Protein AF-A0A7K2T6G2-F1 (afdb_monomer_lite)

pLDDT: mean 74.79, std 19.27, range [31.38, 95.94]

Radius of gyration: 34.4 Å; chains: 1; bounding box: 65×29×103 Å

Sequence (122 aa):
MARRRQPPRITVEGVEAVALTVAEYEQLLACRRQVGGQSARLRALGDRMRRTERLLEDLAELVDGPPDGRPAPPAPGAPPTGHGRTGRADEPPDTGEDPEGEAARLRRAISVLLRRHRVESG

Foldseek 3Di:
DDPPPDFDWDADPNRIDGDDDPVVVVVVVVVVVVVVVVVVVVVVVVVVVVLVVVLVVVLCCLVVPDQDPDPPDPPPDDDPDDDDDDDDDDDDPPPPPVVVVSVVVSVVSNVVSVVVSVVVVD

Secondary structure (DSSP, 8-state):
----PPPPEEEETTEEEE---HHHHHHHHHHHHHHHHHHHHHHHHHHHHHHHHHHHHHHHHHHHSPP--PPPPPPTT---------------------HHHHHHHHHHHHHHHHHHHHHTT-

Structure (mmCIF, N/CA/C/O backbone):
data_AF-A0A7K2T6G2-F1
#
_entry.id   AF-A0A7K2T6G2-F1
#
loop_
_atom_site.group_PDB
_atom_site.id
_atom_site.type_symbol
_atom_site.label_atom_id
_atom_site.label_alt_id
_atom_site.label_comp_id
_atom_site.label_asym_id
_atom_site.label_entity_id
_atom_site.label_seq_id
_atom_site.pdbx_PDB_ins_code
_atom_site.Cartn_x
_atom_site.Cartn_y
_atom_site.Cartn_z
_atom_site.occupancy
_atom_site.B_iso_or_equiv
_atom_site.auth_seq_id
_atom_site.auth_comp_id
_atom_site.auth_asym_id
_atom_site.auth_atom_id
_atom_site.pdbx_PDB_model_num
ATOM 1 N N . MET A 1 1 ? 7.011 -2.810 38.769 1.00 40.09 1 MET A N 1
ATOM 2 C CA . MET A 1 1 ? 6.481 -3.588 37.625 1.00 40.09 1 MET A CA 1
ATOM 3 C C . MET A 1 1 ? 4.960 -3.635 37.740 1.00 40.09 1 MET A C 1
ATOM 5 O O . MET A 1 1 ? 4.447 -4.404 38.543 1.00 40.09 1 MET A O 1
ATOM 9 N N . ALA A 1 2 ? 4.232 -2.754 37.048 1.00 49.06 2 ALA A N 1
ATOM 10 C CA . ALA A 1 2 ? 2.770 -2.728 37.126 1.00 49.06 2 ALA A CA 1
ATOM 11 C C . ALA A 1 2 ? 2.198 -3.999 36.475 1.00 49.06 2 ALA A C 1
ATOM 13 O O . ALA A 1 2 ? 2.404 -4.235 35.285 1.00 49.06 2 ALA A O 1
ATOM 14 N N . ARG A 1 3 ? 1.516 -4.846 37.259 1.00 56.31 3 ARG A N 1
ATOM 15 C CA . ARG A 1 3 ? 0.800 -6.019 36.735 1.00 56.31 3 ARG A CA 1
ATOM 16 C C . ARG A 1 3 ? -0.251 -5.524 35.738 1.00 56.31 3 ARG A C 1
ATOM 18 O O . ARG A 1 3 ? -1.157 -4.792 36.133 1.00 56.31 3 ARG A O 1
ATOM 25 N N . ARG A 1 4 ? -0.141 -5.914 34.462 1.00 59.69 4 ARG A N 1
ATOM 26 C CA . ARG A 1 4 ? -1.220 -5.704 33.486 1.00 59.69 4 ARG A CA 1
ATOM 27 C C . ARG A 1 4 ? -2.435 -6.478 33.989 1.00 59.69 4 ARG A C 1
ATOM 29 O O . ARG A 1 4 ? -2.401 -7.707 34.022 1.00 59.69 4 ARG A O 1
ATOM 36 N N . ARG A 1 5 ? -3.469 -5.766 34.444 1.00 67.25 5 ARG A N 1
ATOM 37 C CA . ARG A 1 5 ? -4.747 -6.385 34.804 1.00 67.25 5 ARG A CA 1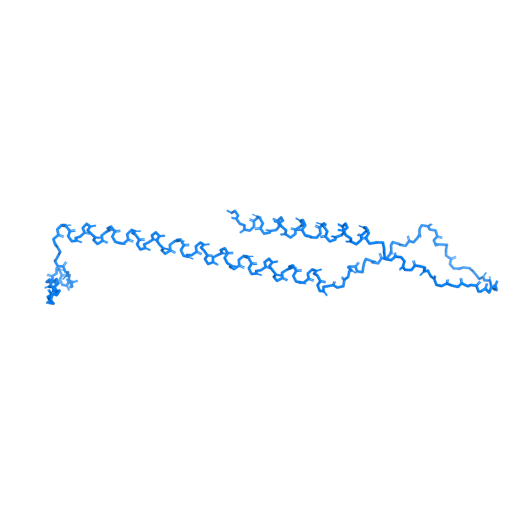
ATOM 38 C C . ARG A 1 5 ? -5.283 -7.057 33.543 1.00 67.25 5 ARG A C 1
ATOM 40 O O . ARG A 1 5 ? -5.433 -6.398 32.519 1.00 67.25 5 ARG A O 1
ATOM 47 N N . GLN A 1 6 ? -5.470 -8.372 33.595 1.00 73.50 6 GLN A N 1
ATOM 48 C CA . GLN A 1 6 ? -6.133 -9.076 32.505 1.00 73.50 6 GLN A CA 1
ATOM 49 C C . GLN A 1 6 ? -7.604 -8.649 32.513 1.00 73.50 6 GLN A C 1
ATOM 51 O O . GLN A 1 6 ? -8.206 -8.639 33.592 1.00 73.50 6 GLN A O 1
ATOM 56 N N . PRO A 1 7 ? -8.169 -8.252 31.365 1.00 80.38 7 PRO A N 1
ATOM 57 C CA . PRO A 1 7 ? -9.560 -7.843 31.322 1.00 80.38 7 PRO A CA 1
ATOM 58 C C . PRO A 1 7 ? -10.463 -9.061 31.603 1.00 80.38 7 PRO A C 1
ATOM 60 O O . PRO A 1 7 ? -10.149 -10.173 31.161 1.00 80.38 7 PRO A O 1
ATOM 63 N N . PRO A 1 8 ? -11.542 -8.886 32.386 1.00 83.44 8 PRO A N 1
ATOM 64 C CA . PRO A 1 8 ? -12.388 -9.987 32.826 1.00 83.44 8 PRO A CA 1
ATOM 65 C C . PRO A 1 8 ? -13.105 -10.634 31.640 1.00 83.44 8 PRO A C 1
ATOM 67 O O . PRO A 1 8 ? -13.695 -9.956 30.795 1.00 83.44 8 PRO A O 1
ATOM 70 N N . ARG A 1 9 ? -13.051 -11.965 31.595 1.00 88.38 9 ARG A N 1
ATOM 71 C CA . ARG A 1 9 ? -13.767 -12.789 30.620 1.00 88.38 9 ARG A CA 1
ATOM 72 C C . ARG A 1 9 ? -15.157 -13.102 31.158 1.00 88.38 9 ARG A C 1
ATOM 74 O O . ARG A 1 9 ? -15.302 -13.435 32.332 1.00 88.38 9 ARG A O 1
ATOM 81 N N . ILE A 1 10 ? -16.158 -12.977 30.304 1.00 90.56 10 ILE A N 1
ATOM 82 C CA . ILE A 1 10 ? -17.568 -13.232 30.588 1.00 90.56 10 ILE A CA 1
ATOM 83 C C . ILE A 1 10 ? -18.154 -14.107 29.479 1.00 90.56 10 ILE A C 1
ATOM 85 O O . ILE A 1 10 ? -17.544 -14.277 28.426 1.00 90.56 10 ILE A O 1
ATOM 89 N N . THR A 1 11 ? -19.351 -14.639 29.691 1.00 92.00 11 THR A N 1
ATOM 90 C CA . THR A 1 11 ? -20.097 -15.360 28.656 1.00 92.00 11 THR A CA 1
ATOM 91 C C . THR A 1 11 ? -21.407 -14.627 28.408 1.00 92.00 11 THR A C 1
ATOM 93 O O . THR A 1 11 ? -22.167 -14.395 29.345 1.00 92.00 11 THR A O 1
ATOM 96 N N . VAL A 1 12 ? -21.660 -14.243 27.159 1.00 88.19 12 VAL A N 1
ATOM 97 C CA . VAL A 1 12 ? -22.880 -13.555 26.720 1.00 88.19 12 VAL A CA 1
ATOM 98 C C . VAL A 1 12 ? -23.573 -14.471 25.722 1.00 88.19 12 VAL A C 1
ATOM 100 O O . VAL A 1 12 ? -22.983 -14.808 24.703 1.00 88.19 12 VAL A O 1
ATOM 103 N N . GLU A 1 13 ? -24.783 -14.938 26.044 1.00 88.88 13 GLU A N 1
ATOM 104 C CA . GLU A 1 13 ? -25.563 -15.852 25.183 1.00 88.88 13 GLU A CA 1
ATOM 105 C C . GLU A 1 13 ? -24.793 -17.120 24.746 1.00 88.88 13 GLU A C 1
ATOM 107 O O . GLU A 1 13 ? -24.950 -17.624 23.640 1.00 88.88 13 GLU A O 1
ATOM 112 N N . GLY A 1 14 ? -23.924 -17.644 25.618 1.00 91.44 14 GLY A N 1
ATOM 113 C CA . GLY A 1 14 ? -23.082 -18.813 25.321 1.00 91.44 14 GLY A CA 1
ATOM 114 C C . GLY A 1 14 ? -21.788 -18.504 24.556 1.00 91.44 14 GLY A C 1
ATOM 115 O O . GLY A 1 14 ? -20.990 -19.412 24.335 1.00 91.44 14 GLY A O 1
ATOM 116 N N . VAL A 1 15 ? -21.533 -17.240 24.202 1.00 91.75 15 VAL A N 1
ATOM 117 C CA . VAL A 1 15 ? -20.309 -16.786 23.527 1.00 91.75 15 VAL A CA 1
ATOM 118 C C . VAL A 1 15 ? -19.339 -16.175 24.539 1.00 91.75 15 VAL A C 1
ATOM 120 O O . VAL A 1 15 ? -19.722 -15.339 25.357 1.00 91.75 15 VAL A O 1
ATOM 123 N N . GLU A 1 16 ? -18.069 -16.579 24.492 1.00 93.19 16 GLU A N 1
ATOM 124 C CA . GLU A 1 16 ? -17.014 -15.982 25.319 1.00 93.19 16 GLU A CA 1
ATOM 125 C C . GLU A 1 16 ? -16.740 -14.535 24.876 1.00 93.19 16 GLU A C 1
ATOM 127 O O . GLU A 1 16 ? -16.491 -14.254 23.703 1.00 93.19 16 GLU A O 1
ATOM 132 N N . ALA A 1 17 ? -16.784 -13.606 25.826 1.00 91.62 17 ALA A N 1
ATOM 133 C CA . ALA A 1 17 ? -16.583 -12.183 25.610 1.00 91.62 17 ALA A CA 1
ATOM 134 C C . ALA A 1 17 ? -15.671 -11.586 26.690 1.00 91.62 17 ALA A C 1
ATOM 136 O O . ALA A 1 17 ? -15.420 -12.181 27.736 1.00 91.62 17 ALA A O 1
ATOM 137 N N . VAL A 1 18 ? -15.159 -10.383 26.439 1.00 91.50 18 VAL A N 1
ATOM 138 C CA . VAL A 1 18 ? -14.310 -9.641 27.377 1.00 91.50 18 VAL A CA 1
ATOM 139 C C . VAL A 1 18 ? -14.999 -8.330 27.712 1.00 91.50 18 VAL A C 1
ATOM 141 O O . VAL A 1 18 ? -15.335 -7.564 26.809 1.00 91.50 18 VAL A O 1
ATOM 144 N N . ALA A 1 19 ? -15.201 -8.064 29.000 1.00 90.69 19 ALA A N 1
ATOM 145 C CA . ALA A 1 19 ? -15.765 -6.794 29.432 1.00 90.69 19 ALA A CA 1
ATOM 146 C C . ALA A 1 19 ? -14.664 -5.728 29.467 1.00 90.69 19 ALA A C 1
ATOM 148 O O . ALA A 1 19 ? -13.658 -5.871 30.163 1.00 90.69 19 ALA A O 1
ATOM 149 N N . LEU A 1 20 ? -14.876 -4.663 28.698 1.00 90.12 20 LEU A N 1
ATOM 150 C CA . LEU A 1 20 ? -14.015 -3.488 28.643 1.00 90.12 20 LEU A CA 1
ATOM 151 C C . LEU A 1 20 ? -14.787 -2.281 29.165 1.00 90.12 20 LEU A C 1
ATOM 153 O O . LEU A 1 20 ? -15.999 -2.169 28.974 1.00 90.12 20 LEU A O 1
ATOM 157 N N . THR A 1 21 ? -14.076 -1.349 29.783 1.00 91.12 21 THR A N 1
ATOM 158 C CA . THR A 1 21 ? -14.611 -0.006 30.005 1.00 91.12 21 THR A CA 1
ATOM 159 C C . THR A 1 21 ? -14.765 0.728 28.670 1.00 91.12 21 THR A C 1
ATOM 161 O O . THR A 1 21 ? -14.107 0.401 27.680 1.00 91.12 21 THR A O 1
ATOM 164 N N . VAL A 1 22 ? -15.608 1.765 28.638 1.00 93.38 22 VAL A N 1
ATOM 165 C CA . VAL A 1 22 ? -15.790 2.603 27.436 1.00 93.38 22 VAL A CA 1
ATOM 166 C C . VAL A 1 22 ? -14.455 3.194 26.972 1.00 93.38 22 VAL A C 1
ATOM 168 O O . VAL A 1 22 ? -14.130 3.118 25.791 1.00 93.38 22 VAL A O 1
ATOM 171 N N . ALA A 1 23 ? -13.639 3.686 27.907 1.00 91.69 23 ALA A N 1
ATOM 172 C CA . ALA A 1 23 ? -12.322 4.242 27.606 1.00 91.69 23 ALA A CA 1
ATOM 173 C C . ALA A 1 23 ? -11.375 3.209 26.963 1.00 91.69 23 ALA A C 1
ATOM 175 O O . ALA A 1 23 ? -10.700 3.513 25.980 1.00 91.69 23 ALA A O 1
ATOM 176 N N . GLU A 1 24 ? -11.346 1.972 27.472 1.00 92.56 24 GLU A N 1
ATOM 177 C CA . GLU A 1 24 ? -10.538 0.891 26.889 1.00 92.56 24 GLU A CA 1
ATOM 178 C C . GLU A 1 24 ? -11.033 0.496 25.493 1.00 92.56 24 GLU A C 1
ATOM 180 O O . GLU A 1 24 ? -10.226 0.250 24.595 1.00 92.56 24 GLU A O 1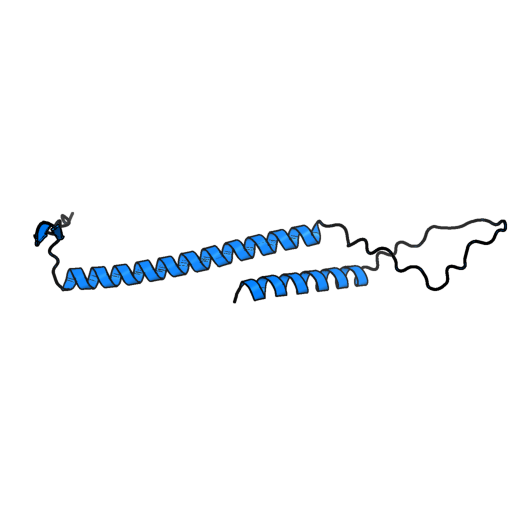
ATOM 185 N N . TYR A 1 25 ? -12.351 0.467 25.285 1.00 93.69 25 TYR A N 1
ATOM 186 C CA . TYR A 1 25 ? -12.943 0.185 23.980 1.00 93.69 25 TYR A CA 1
ATOM 187 C C . TYR A 1 25 ? -12.604 1.269 22.944 1.00 93.69 25 TYR A C 1
ATOM 189 O O . TYR A 1 25 ? -12.176 0.956 21.830 1.00 93.69 25 TYR A O 1
ATOM 197 N N . GLU A 1 26 ? -12.724 2.546 23.310 1.00 95.94 26 GLU A N 1
ATOM 198 C CA . GLU A 1 26 ? -12.353 3.669 22.445 1.00 95.94 26 GLU A CA 1
ATOM 199 C C . GLU A 1 26 ? -10.860 3.662 22.108 1.00 95.94 26 GLU A C 1
ATOM 201 O O . GLU A 1 26 ? -10.482 3.834 20.943 1.00 95.94 26 GLU A O 1
ATOM 206 N N . GLN A 1 27 ? -10.006 3.387 23.099 1.00 94.00 27 GLN A N 1
ATOM 207 C CA . GLN A 1 27 ? -8.570 3.232 22.891 1.00 94.00 27 GLN A CA 1
ATOM 208 C C . GLN A 1 27 ? -8.265 2.076 21.930 1.00 94.00 27 GLN A C 1
ATOM 210 O O . GLN A 1 27 ? -7.420 2.212 21.042 1.00 94.00 27 GLN A O 1
ATOM 215 N N . LEU A 1 28 ? -8.970 0.951 22.054 1.00 93.75 28 LEU A N 1
ATOM 216 C CA . LEU A 1 28 ? -8.807 -0.194 21.163 1.00 93.75 28 LEU A CA 1
ATOM 217 C C . LEU A 1 28 ? -9.243 0.134 19.729 1.00 93.75 28 LEU A C 1
ATOM 219 O O . LEU A 1 28 ? -8.540 -0.222 18.779 1.00 93.75 28 LEU A O 1
ATOM 223 N N . LEU A 1 29 ? -10.343 0.871 19.549 1.00 94.88 29 LEU A N 1
ATOM 224 C CA . LEU A 1 29 ? -10.761 1.370 18.236 1.00 94.88 29 LEU A CA 1
ATOM 225 C C . LEU A 1 29 ? -9.730 2.326 17.629 1.00 94.88 29 LEU A C 1
ATOM 227 O O . LEU A 1 29 ? -9.413 2.209 16.442 1.00 94.88 29 LEU A O 1
ATOM 231 N N . ALA A 1 30 ? -9.184 3.249 18.421 1.00 94.12 30 ALA A N 1
ATOM 232 C CA . ALA A 1 30 ? -8.139 4.166 17.977 1.00 94.12 30 ALA A CA 1
ATOM 233 C C . ALA A 1 30 ? -6.873 3.405 17.545 1.00 94.12 30 ALA A C 1
ATOM 235 O O . ALA A 1 30 ? -6.390 3.602 16.427 1.00 94.12 30 ALA A O 1
ATOM 236 N N . CYS A 1 31 ? -6.405 2.458 18.364 1.00 93.31 31 CYS A N 1
ATOM 237 C CA . CYS A 1 31 ? -5.292 1.570 18.028 1.00 93.31 31 CYS A CA 1
ATOM 238 C C . CYS A 1 31 ? -5.558 0.780 16.743 1.00 93.31 31 CYS A C 1
ATOM 240 O O . CYS A 1 31 ? -4.698 0.729 15.865 1.00 93.31 31 CYS A O 1
ATOM 242 N N . ARG A 1 32 ? -6.759 0.209 16.578 1.00 94.88 32 ARG A N 1
ATOM 243 C CA . ARG A 1 32 ? -7.137 -0.524 15.360 1.00 94.88 32 ARG A CA 1
ATOM 244 C C . ARG A 1 32 ? -7.042 0.363 14.118 1.00 94.88 32 ARG A C 1
ATOM 246 O O . ARG A 1 32 ? -6.508 -0.079 13.101 1.00 94.88 32 ARG A O 1
ATOM 253 N N . ARG A 1 33 ? -7.519 1.611 14.189 1.00 94.00 33 ARG A N 1
ATOM 254 C CA . ARG A 1 33 ? -7.405 2.580 13.083 1.00 94.00 33 ARG A CA 1
ATOM 255 C C . ARG A 1 33 ? -5.947 2.919 12.785 1.00 94.00 33 ARG A C 1
ATOM 257 O O . ARG A 1 33 ? -5.561 2.934 11.619 1.00 94.00 33 ARG A O 1
ATOM 264 N N . GLN A 1 34 ? -5.134 3.139 13.816 1.00 94.06 34 GLN A N 1
ATOM 265 C CA . GLN A 1 34 ? -3.711 3.433 13.657 1.00 94.06 34 GLN A CA 1
ATOM 266 C C . GLN A 1 34 ? -2.966 2.275 12.985 1.00 94.06 34 GLN A C 1
ATOM 268 O O . GLN A 1 34 ? -2.269 2.493 11.996 1.00 94.06 34 GLN A O 1
ATOM 273 N N . VAL A 1 35 ? -3.156 1.046 13.468 1.00 93.94 35 VAL A N 1
ATOM 274 C CA . VAL A 1 35 ? -2.550 -0.158 12.880 1.00 93.94 35 VAL A CA 1
ATOM 275 C C . VAL A 1 35 ? -3.039 -0.367 11.448 1.00 93.94 35 VAL A C 1
ATOM 277 O O . VAL A 1 35 ? -2.234 -0.663 10.564 1.00 93.94 35 VAL A O 1
ATOM 280 N N . GLY A 1 36 ? -4.331 -0.151 11.185 1.00 92.06 36 GLY A N 1
ATOM 281 C CA . GLY A 1 36 ? -4.891 -0.196 9.834 1.00 92.06 36 GLY A CA 1
ATOM 282 C C . GLY A 1 36 ? -4.229 0.815 8.894 1.00 92.06 36 GLY A C 1
ATOM 283 O O . GLY A 1 36 ? -3.808 0.453 7.794 1.00 92.06 36 GLY A O 1
ATOM 284 N N . GLY A 1 37 ? -4.053 2.058 9.350 1.00 92.19 37 GLY A N 1
ATOM 285 C CA . GLY A 1 37 ? -3.359 3.106 8.602 1.00 92.19 37 GLY A CA 1
ATOM 2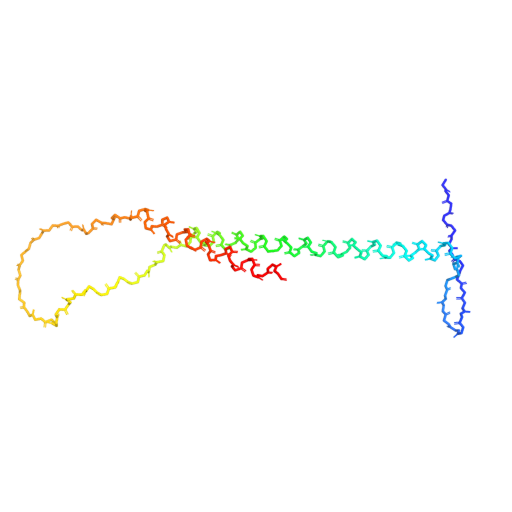86 C C . GLY A 1 37 ? -1.882 2.786 8.357 1.00 92.19 37 GLY A C 1
ATOM 287 O O . GLY A 1 37 ? -1.398 2.940 7.237 1.00 92.19 37 GLY A O 1
ATOM 288 N N . GLN A 1 38 ? -1.165 2.287 9.368 1.00 93.00 38 GLN A N 1
ATOM 289 C CA . GLN A 1 38 ? 0.233 1.871 9.221 1.00 93.00 38 GLN A CA 1
ATOM 290 C C . GLN A 1 38 ? 0.382 0.695 8.253 1.00 93.0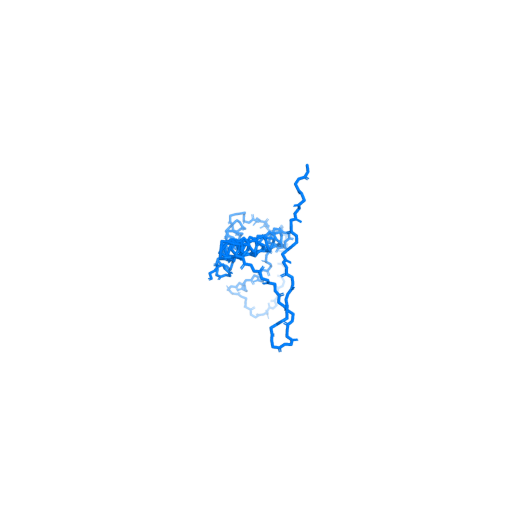0 38 GLN A C 1
ATOM 292 O O . GLN A 1 38 ? 1.247 0.726 7.382 1.00 93.00 38 GLN A O 1
ATOM 297 N N . SER A 1 39 ? -0.506 -0.294 8.332 1.00 93.31 39 SER A N 1
ATOM 298 C CA . SER A 1 39 ? -0.508 -1.443 7.422 1.00 93.31 39 SER A CA 1
ATOM 299 C C . SER A 1 39 ? -0.782 -1.021 5.976 1.00 93.31 39 SER A C 1
ATOM 301 O O . SER A 1 39 ? -0.158 -1.531 5.049 1.00 93.31 39 SER A O 1
ATOM 303 N N . ALA A 1 40 ? -1.683 -0.057 5.756 1.00 92.31 40 ALA A N 1
ATOM 304 C CA . ALA A 1 40 ? -1.916 0.511 4.429 1.00 92.31 40 ALA A CA 1
ATOM 305 C C . ALA A 1 40 ? -0.668 1.223 3.879 1.00 92.31 40 ALA A C 1
ATOM 307 O O . ALA A 1 40 ? -0.303 1.007 2.725 1.00 92.31 40 ALA A O 1
ATOM 308 N N . ARG A 1 41 ? 0.031 2.004 4.715 1.00 93.81 41 ARG A N 1
ATOM 309 C CA . ARG A 1 41 ? 1.280 2.679 4.323 1.00 93.81 41 ARG A CA 1
ATOM 310 C C . ARG A 1 41 ? 2.399 1.693 3.996 1.00 93.81 41 ARG A C 1
ATOM 312 O O . ARG A 1 41 ? 3.089 1.889 3.004 1.00 93.81 41 ARG A O 1
ATOM 319 N N . LEU A 1 42 ? 2.559 0.634 4.790 1.00 95.00 42 LEU A N 1
ATOM 320 C CA . LEU A 1 42 ? 3.557 -0.408 4.530 1.00 95.00 42 LEU A CA 1
ATOM 321 C C . LEU A 1 42 ? 3.279 -1.152 3.223 1.00 95.00 42 LEU A C 1
ATOM 323 O O . LEU A 1 42 ? 4.210 -1.408 2.466 1.00 95.00 42 LEU A O 1
ATOM 327 N N . ARG A 1 43 ? 2.007 -1.444 2.921 1.00 94.38 43 ARG A N 1
ATOM 328 C CA . ARG A 1 43 ? 1.626 -2.032 1.628 1.00 94.38 43 ARG A CA 1
ATOM 329 C C . ARG A 1 43 ? 1.992 -1.116 0.464 1.00 94.38 43 ARG A C 1
ATOM 331 O O . ARG A 1 43 ? 2.718 -1.551 -0.420 1.00 94.38 43 ARG A O 1
ATOM 338 N N . ALA A 1 44 ? 1.598 0.157 0.528 1.00 93.31 44 ALA A N 1
ATOM 339 C CA . ALA A 1 44 ? 1.933 1.136 -0.505 1.00 93.31 44 ALA A CA 1
ATOM 340 C C . ALA A 1 44 ? 3.454 1.318 -0.682 1.00 93.31 44 ALA A C 1
ATOM 342 O O . ALA A 1 44 ? 3.938 1.470 -1.803 1.00 93.31 44 ALA A O 1
ATOM 343 N N . LEU A 1 45 ? 4.221 1.277 0.413 1.00 95.50 45 LEU A N 1
ATOM 344 C CA . LEU A 1 45 ? 5.681 1.316 0.358 1.00 95.50 45 LEU A CA 1
ATOM 345 C C . LEU A 1 45 ? 6.252 0.068 -0.327 1.00 95.50 45 LEU A C 1
ATOM 347 O O . LEU A 1 45 ? 7.086 0.203 -1.218 1.00 95.50 45 LEU A O 1
ATOM 351 N N . GLY A 1 46 ? 5.779 -1.126 0.038 1.00 95.25 46 GLY A N 1
ATOM 352 C CA . GLY A 1 46 ? 6.194 -2.379 -0.595 1.00 95.25 46 GLY A CA 1
ATOM 353 C C . GLY A 1 46 ? 5.854 -2.432 -2.087 1.00 95.25 46 GLY A C 1
ATOM 354 O O . GLY A 1 46 ? 6.668 -2.891 -2.884 1.00 95.25 46 GLY A O 1
ATOM 355 N N . ASP A 1 47 ? 4.692 -1.906 -2.485 1.00 94.56 47 ASP A N 1
ATOM 356 C CA . ASP A 1 47 ? 4.321 -1.763 -3.898 1.00 94.56 47 ASP A CA 1
ATOM 357 C C . ASP A 1 47 ? 5.282 -0.827 -4.637 1.00 94.56 47 ASP A C 1
ATOM 359 O O . ASP A 1 47 ? 5.730 -1.140 -5.740 1.00 94.56 47 ASP A O 1
ATOM 363 N N . ARG A 1 48 ? 5.657 0.299 -4.017 1.00 92.88 48 ARG A N 1
ATOM 364 C CA . ARG A 1 48 ? 6.634 1.228 -4.592 1.00 92.88 48 ARG A CA 1
ATOM 365 C C . ARG A 1 48 ? 8.021 0.598 -4.726 1.00 92.88 48 ARG A C 1
ATOM 367 O O . ARG A 1 48 ? 8.657 0.812 -5.750 1.00 92.88 48 ARG A O 1
ATOM 374 N N . MET A 1 49 ? 8.479 -0.173 -3.739 1.00 95.19 49 MET A N 1
ATOM 375 C CA . MET A 1 49 ? 9.772 -0.870 -3.802 1.00 95.19 49 MET A CA 1
ATOM 376 C C . MET A 1 49 ? 9.810 -1.873 -4.955 1.00 95.19 49 MET A C 1
ATOM 378 O O . MET A 1 49 ? 10.687 -1.763 -5.804 1.00 95.19 49 MET A O 1
ATOM 382 N N . ARG A 1 50 ? 8.796 -2.741 -5.071 1.00 93.06 50 ARG A N 1
ATOM 383 C CA . ARG A 1 50 ? 8.689 -3.705 -6.182 1.00 93.06 50 ARG A CA 1
ATOM 384 C C . ARG A 1 50 ? 8.675 -3.040 -7.557 1.00 93.06 50 ARG A C 1
ATOM 386 O O . ARG A 1 50 ? 9.231 -3.568 -8.511 1.00 93.06 50 ARG A O 1
ATOM 393 N N . ARG A 1 51 ? 8.014 -1.885 -7.685 1.00 89.38 51 ARG A N 1
ATOM 394 C CA . ARG A 1 51 ? 8.012 -1.116 -8.941 1.00 89.38 51 ARG A CA 1
ATOM 395 C C . ARG A 1 51 ? 9.397 -0.567 -9.271 1.00 89.38 51 ARG A C 1
ATOM 397 O O . ARG A 1 51 ? 9.785 -0.604 -10.431 1.00 89.38 51 ARG A O 1
ATOM 404 N N . THR A 1 52 ? 10.116 -0.059 -8.271 1.00 90.44 52 THR A N 1
ATOM 405 C CA . THR A 1 52 ? 11.489 0.425 -8.452 1.00 90.44 52 THR A CA 1
ATOM 406 C C . THR A 1 52 ? 12.430 -0.713 -8.837 1.00 90.44 52 THR A C 1
ATOM 408 O O . THR A 1 52 ? 13.243 -0.522 -9.728 1.00 90.44 52 THR A O 1
ATOM 411 N N . GLU A 1 53 ? 12.302 -1.887 -8.215 1.00 93.44 53 GLU A N 1
ATOM 412 C CA . GLU A 1 53 ? 13.095 -3.078 -8.559 1.00 93.44 53 GLU A CA 1
ATOM 413 C C . GLU A 1 53 ? 12.911 -3.463 -10.031 1.00 93.44 53 GLU A C 1
ATOM 415 O O . GLU A 1 53 ? 13.895 -3.524 -10.759 1.00 93.44 53 GLU A O 1
ATOM 420 N N . ARG A 1 54 ? 11.664 -3.575 -10.508 1.00 90.88 54 ARG A N 1
ATOM 421 C CA . ARG A 1 54 ? 11.375 -3.854 -11.928 1.00 90.88 54 ARG A CA 1
ATOM 422 C C . ARG A 1 54 ? 11.955 -2.808 -12.874 1.00 90.88 54 ARG A C 1
ATOM 424 O O . ARG A 1 54 ? 12.525 -3.158 -13.894 1.00 90.88 54 ARG A O 1
ATOM 431 N N . LEU A 1 55 ? 11.850 -1.525 -12.518 1.00 89.44 55 LEU A N 1
ATOM 432 C CA . LEU A 1 55 ? 12.422 -0.452 -13.332 1.00 89.44 55 LEU A CA 1
ATOM 433 C C . LEU A 1 55 ? 13.944 -0.595 -13.455 1.00 89.44 55 LEU A C 1
ATOM 435 O O . LEU A 1 55 ? 14.500 -0.311 -14.511 1.00 89.44 55 LEU A O 1
ATOM 439 N N . LEU A 1 56 ? 14.620 -0.988 -12.374 1.00 89.81 56 LEU A N 1
ATOM 440 C CA . LEU A 1 56 ? 16.063 -1.216 -12.389 1.00 89.81 56 LEU A CA 1
ATOM 441 C C . LEU A 1 56 ? 16.429 -2.450 -13.218 1.00 89.81 56 LEU A C 1
ATOM 443 O O . LEU A 1 56 ? 17.396 -2.380 -13.969 1.00 89.81 56 LEU A O 1
ATOM 447 N N . GLU A 1 57 ? 15.656 -3.532 -13.118 1.00 88.88 57 GLU A N 1
ATOM 448 C CA . GLU A 1 57 ? 15.819 -4.730 -13.954 1.00 88.88 57 GLU A CA 1
ATOM 449 C C . GLU A 1 57 ? 15.663 -4.386 -15.440 1.00 88.88 57 GLU A C 1
ATOM 451 O O . GLU A 1 57 ? 16.552 -4.676 -16.234 1.00 88.88 57 GLU A O 1
ATOM 456 N N . ASP A 1 58 ? 14.606 -3.663 -15.807 1.00 85.56 58 ASP A N 1
ATOM 457 C CA . ASP A 1 58 ? 14.379 -3.254 -17.191 1.00 85.56 58 ASP A CA 1
ATOM 458 C C . ASP A 1 58 ? 15.475 -2.312 -17.728 1.00 85.56 58 ASP A C 1
ATOM 460 O O . ASP A 1 58 ? 15.819 -2.339 -18.911 1.00 85.56 58 ASP A O 1
ATOM 464 N N . LEU A 1 59 ? 16.004 -1.424 -16.876 1.00 85.88 59 LEU A N 1
ATOM 465 C CA . LEU A 1 59 ? 17.120 -0.553 -17.247 1.00 85.88 59 LEU A CA 1
ATOM 466 C C . LEU A 1 59 ? 18.410 -1.351 -17.439 1.00 85.88 59 LEU A C 1
ATOM 468 O O . LEU A 1 59 ? 19.172 -1.021 -18.344 1.00 85.88 59 LEU A O 1
ATOM 472 N N . ALA A 1 60 ? 18.650 -2.373 -16.616 1.00 82.00 60 ALA A N 1
ATOM 473 C CA . ALA A 1 60 ? 19.781 -3.275 -16.790 1.00 82.00 60 ALA A CA 1
ATOM 474 C C . ALA A 1 60 ? 19.659 -4.039 -18.115 1.00 82.00 60 ALA A C 1
ATOM 476 O O . ALA A 1 60 ? 20.586 -4.003 -18.914 1.00 82.00 60 ALA A O 1
ATOM 477 N N . GLU A 1 61 ? 18.485 -4.605 -18.418 1.00 84.44 61 GLU A N 1
ATOM 478 C CA . GLU A 1 61 ? 18.227 -5.264 -19.707 1.00 84.44 61 GLU A CA 1
ATOM 479 C C . GLU A 1 61 ? 18.455 -4.330 -20.902 1.00 84.44 61 GLU A C 1
ATOM 481 O O . GLU A 1 61 ? 18.986 -4.750 -21.928 1.00 84.44 61 GLU A O 1
ATOM 486 N N . LEU A 1 62 ? 18.083 -3.054 -20.778 1.00 81.12 62 LEU A N 1
ATOM 487 C CA . LEU A 1 62 ? 18.278 -2.070 -21.841 1.00 81.12 62 LEU A CA 1
ATOM 488 C C . LEU A 1 62 ? 19.754 -1.701 -22.063 1.00 81.12 62 LEU A C 1
ATOM 490 O O . LEU A 1 62 ? 20.126 -1.356 -23.181 1.00 81.12 62 LEU A O 1
ATOM 494 N N . VAL A 1 63 ? 20.569 -1.721 -21.008 1.00 80.56 63 VAL A N 1
ATOM 495 C CA . VAL A 1 63 ? 22.008 -1.418 -21.080 1.00 80.56 63 VAL A CA 1
ATOM 496 C C . VAL A 1 63 ? 22.809 -2.639 -21.535 1.00 80.56 63 VAL A C 1
ATOM 498 O O . VAL A 1 63 ? 23.752 -2.486 -22.305 1.00 80.56 63 VAL A O 1
ATOM 501 N N . ASP A 1 64 ? 22.427 -3.833 -21.082 1.00 79.31 64 ASP A N 1
ATOM 502 C CA . ASP A 1 64 ? 23.130 -5.087 -21.369 1.00 79.31 64 ASP A CA 1
ATOM 503 C C . ASP A 1 64 ? 22.673 -5.742 -22.690 1.00 79.31 64 ASP A C 1
ATOM 505 O O . ASP A 1 64 ? 23.348 -6.627 -23.223 1.00 79.31 64 ASP A O 1
ATOM 509 N N . GLY A 1 65 ? 21.521 -5.332 -23.229 1.00 69.50 65 GLY A N 1
ATOM 510 C CA . GLY A 1 65 ? 20.986 -5.821 -24.495 1.00 69.50 65 GLY A CA 1
ATOM 511 C C . GLY A 1 65 ? 21.783 -5.315 -25.708 1.00 69.50 65 GLY A C 1
ATOM 512 O O . GLY A 1 65 ? 22.205 -4.159 -25.732 1.00 69.50 65 GLY A O 1
ATOM 513 N N . PRO A 1 66 ? 21.982 -6.140 -26.756 1.00 60.97 66 PRO A N 1
ATOM 514 C CA . PRO A 1 66 ? 22.633 -5.681 -27.979 1.00 60.97 66 PRO A CA 1
ATOM 515 C C . PRO A 1 66 ? 21.820 -4.538 -28.612 1.00 60.97 66 PRO A C 1
ATOM 517 O O . PRO A 1 66 ? 20.587 -4.610 -28.607 1.00 60.97 66 PRO A O 1
ATOM 520 N N . PRO A 1 67 ? 22.467 -3.506 -29.190 1.00 60.44 67 PRO A N 1
ATOM 521 C CA . PRO A 1 67 ? 21.757 -2.414 -29.841 1.00 60.44 67 PRO A CA 1
ATOM 522 C C . PRO A 1 67 ? 20.882 -3.009 -30.940 1.00 60.44 67 PRO A C 1
ATOM 524 O O . PRO A 1 67 ? 21.402 -3.644 -31.857 1.00 60.44 67 PRO A O 1
ATOM 527 N N . ASP A 1 68 ? 19.560 -2.853 -30.808 1.00 57.84 68 ASP A N 1
ATOM 528 C CA . ASP A 1 68 ? 18.554 -3.485 -31.662 1.00 57.84 68 ASP A CA 1
ATOM 529 C C . ASP A 1 68 ? 19.018 -3.580 -33.121 1.00 57.84 68 ASP A C 1
ATOM 531 O O . ASP A 1 68 ? 19.089 -2.581 -33.852 1.00 57.84 68 ASP A O 1
ATOM 535 N N . GLY A 1 69 ? 19.312 -4.815 -33.536 1.00 51.06 69 GLY A N 1
ATOM 536 C CA . GLY A 1 69 ? 19.580 -5.206 -34.908 1.00 51.06 69 GLY A CA 1
ATOM 537 C C . GLY A 1 69 ? 18.323 -5.019 -35.742 1.00 51.06 69 GLY A C 1
ATOM 538 O O . GLY A 1 69 ? 17.610 -5.967 -36.061 1.00 51.06 69 GLY A O 1
ATOM 539 N N . ARG A 1 70 ? 18.019 -3.773 -36.099 1.00 49.28 70 ARG A N 1
ATOM 540 C CA . ARG A 1 70 ? 17.037 -3.493 -37.137 1.00 49.28 70 ARG A CA 1
ATOM 541 C C . ARG A 1 70 ? 17.620 -4.045 -38.442 1.00 49.28 70 ARG A C 1
ATOM 543 O O . ARG A 1 70 ? 18.706 -3.599 -38.816 1.00 49.28 70 ARG A O 1
ATOM 550 N N . PRO A 1 71 ? 16.950 -4.968 -39.160 1.00 50.75 71 PRO A N 1
ATOM 551 C CA . PRO A 1 71 ? 17.395 -5.312 -40.499 1.00 50.75 71 PRO A CA 1
ATOM 552 C C . PRO A 1 71 ? 17.400 -4.020 -41.315 1.00 50.75 71 PRO A C 1
ATOM 554 O O . PRO A 1 71 ? 16.411 -3.275 -41.318 1.00 50.75 71 PRO A O 1
ATOM 557 N N . ALA A 1 72 ? 18.551 -3.716 -41.916 1.00 55.62 72 ALA A N 1
ATOM 558 C CA . ALA A 1 72 ? 18.724 -2.537 -42.746 1.00 55.62 72 ALA A CA 1
ATOM 559 C C . ALA A 1 72 ? 1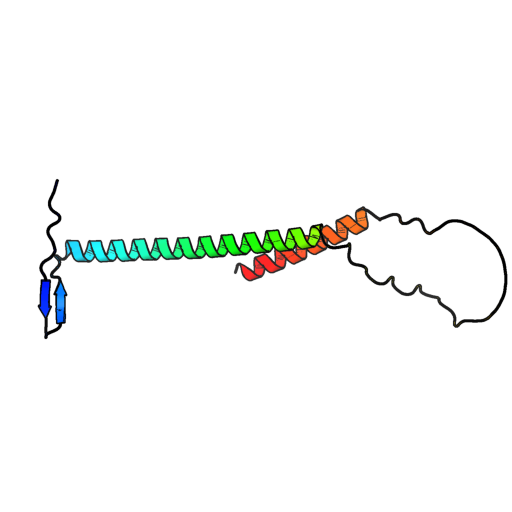7.577 -2.481 -43.771 1.00 55.62 72 ALA A C 1
ATOM 561 O O . ALA A 1 72 ? 17.241 -3.517 -44.356 1.00 55.62 72 ALA A O 1
ATOM 562 N N . PRO A 1 73 ? 16.930 -1.318 -43.974 1.00 57.41 73 PRO A N 1
ATOM 563 C CA . PRO A 1 73 ? 15.931 -1.201 -45.025 1.00 57.41 73 PRO A CA 1
ATOM 564 C C . PRO A 1 73 ? 16.583 -1.620 -46.351 1.00 57.41 73 PRO A C 1
ATOM 566 O O . PRO A 1 73 ? 17.723 -1.216 -46.601 1.00 57.41 73 PRO A O 1
ATOM 569 N N . PRO A 1 74 ? 15.917 -2.433 -47.195 1.00 53.50 74 PRO A N 1
ATOM 570 C CA . PRO A 1 74 ? 16.472 -2.749 -48.499 1.00 53.50 74 PRO A CA 1
ATOM 571 C C . PRO A 1 74 ? 16.695 -1.430 -49.238 1.00 53.50 74 PRO A C 1
ATOM 573 O O . PRO A 1 74 ? 15.781 -0.606 -49.337 1.00 53.50 74 PRO A O 1
ATOM 576 N N . ALA A 1 75 ? 17.931 -1.210 -49.688 1.00 59.06 75 ALA A N 1
ATOM 577 C CA . ALA A 1 75 ? 18.307 -0.003 -50.404 1.00 59.06 75 ALA A CA 1
ATOM 578 C C . ALA A 1 75 ? 17.330 0.230 -51.575 1.00 59.06 75 ALA A C 1
ATOM 580 O O . ALA A 1 75 ? 16.999 -0.724 -52.291 1.00 59.06 75 ALA A O 1
ATOM 581 N N . PRO A 1 76 ? 16.840 1.465 -51.788 1.00 51.44 76 PRO A N 1
ATOM 582 C CA . PRO A 1 76 ? 15.975 1.762 -52.916 1.00 51.44 76 PRO A CA 1
ATOM 583 C C . PRO A 1 76 ? 16.804 1.648 -54.196 1.00 51.44 76 PRO A C 1
ATOM 585 O O . PRO A 1 76 ? 17.565 2.547 -54.539 1.00 51.44 76 PRO A O 1
ATOM 588 N N . GLY A 1 77 ? 16.668 0.512 -54.880 1.00 47.94 77 GLY A N 1
ATOM 589 C CA . GLY A 1 77 ? 17.285 0.291 -56.185 1.00 47.94 77 GLY A CA 1
ATOM 590 C C . GLY A 1 77 ? 18.058 -1.012 -56.347 1.00 47.94 77 GLY A C 1
ATOM 591 O O . GLY A 1 77 ? 19.049 -1.001 -57.061 1.00 47.94 77 GLY A O 1
ATOM 592 N N . ALA A 1 78 ? 17.641 -2.128 -55.741 1.00 42.12 78 ALA A N 1
ATOM 593 C CA . ALA A 1 78 ? 18.140 -3.437 -56.168 1.00 42.12 78 ALA A CA 1
ATOM 594 C C . ALA A 1 78 ? 17.443 -3.853 -57.485 1.00 42.12 78 ALA A C 1
ATOM 596 O O . ALA A 1 78 ? 16.252 -4.177 -57.452 1.00 42.12 78 ALA A O 1
ATOM 597 N N . PRO A 1 79 ? 18.124 -3.833 -58.650 1.00 52.75 79 PRO A N 1
ATOM 598 C CA . PRO A 1 79 ? 17.583 -4.431 -59.863 1.00 52.75 79 PRO A CA 1
ATOM 599 C C . PRO A 1 79 ? 17.608 -5.966 -59.759 1.00 52.75 79 PRO A C 1
ATOM 601 O O . PRO A 1 79 ? 18.459 -6.523 -59.057 1.00 52.75 79 PRO A O 1
ATOM 604 N N . PRO A 1 80 ? 16.714 -6.675 -60.473 1.00 44.38 80 PRO A N 1
ATOM 605 C CA . PRO A 1 80 ? 16.807 -8.121 -60.594 1.00 44.38 80 PRO A CA 1
ATOM 606 C C . PRO A 1 80 ? 18.141 -8.510 -61.243 1.00 44.38 80 PRO A C 1
ATOM 608 O O . PRO A 1 80 ? 18.590 -7.919 -62.225 1.00 44.38 80 PRO A O 1
ATOM 611 N N . THR A 1 81 ? 18.764 -9.512 -60.640 1.00 48.75 81 THR A N 1
ATOM 612 C CA . THR A 1 81 ? 20.060 -10.111 -60.950 1.00 48.75 81 THR A CA 1
ATOM 613 C C . THR A 1 81 ? 20.260 -10.367 -62.447 1.00 48.75 81 THR A C 1
ATOM 615 O O . THR A 1 81 ? 19.613 -11.229 -63.038 1.00 48.75 81 THR A O 1
ATOM 618 N N . GLY A 1 82 ? 21.224 -9.659 -63.042 1.00 36.28 82 GLY A N 1
ATOM 619 C CA . GLY A 1 82 ? 21.714 -9.858 -64.407 1.00 36.28 82 GLY A CA 1
ATOM 620 C C . GLY A 1 82 ? 23.245 -9.849 -64.431 1.00 36.28 82 GLY A C 1
ATOM 621 O O . GLY A 1 82 ? 23.879 -9.044 -63.760 1.00 36.28 82 GLY A O 1
ATOM 622 N N . HIS A 1 83 ? 23.826 -10.811 -65.143 1.00 41.59 83 HIS A N 1
ATOM 623 C CA . HIS A 1 83 ? 25.242 -11.194 -65.175 1.00 41.59 83 HIS A CA 1
ATOM 624 C C . HIS A 1 83 ? 26.260 -10.079 -65.505 1.00 41.59 83 HIS A C 1
ATOM 626 O O . HIS A 1 83 ? 25.991 -9.241 -66.358 1.00 41.59 83 HIS A O 1
ATOM 632 N N . GLY A 1 84 ? 27.499 -10.210 -64.994 1.00 31.38 84 GLY A N 1
ATOM 633 C CA . GLY A 1 84 ? 28.701 -9.767 -65.730 1.00 31.38 84 GLY A CA 1
ATOM 634 C C . GLY A 1 84 ? 29.842 -9.090 -64.948 1.00 31.38 84 GLY A C 1
ATOM 635 O O . GLY A 1 84 ? 29.806 -7.895 -64.723 1.00 31.38 84 GLY A O 1
ATOM 636 N N . ARG A 1 85 ? 30.889 -9.877 -64.650 1.00 38.81 85 ARG A N 1
ATOM 637 C CA . ARG A 1 85 ? 32.350 -9.587 -64.594 1.00 38.81 85 ARG A CA 1
ATOM 638 C C . ARG A 1 85 ? 32.943 -8.270 -64.016 1.00 38.81 85 ARG A C 1
ATOM 640 O O . ARG A 1 85 ? 32.784 -7.187 -64.554 1.00 38.81 85 ARG A O 1
ATOM 647 N N . THR A 1 86 ? 33.919 -8.538 -63.128 1.00 38.59 86 THR A N 1
ATOM 648 C CA . THR A 1 86 ? 35.280 -7.961 -62.943 1.00 38.59 86 THR A CA 1
ATOM 649 C C . THR A 1 86 ? 35.481 -6.589 -62.292 1.00 38.59 86 THR A C 1
ATOM 651 O O . THR A 1 86 ? 35.169 -5.575 -62.896 1.00 38.59 86 THR A O 1
ATOM 654 N N . GLY A 1 87 ? 36.250 -6.582 -61.187 1.00 35.25 87 GLY A N 1
ATOM 655 C CA . GLY A 1 87 ? 37.281 -5.555 -60.955 1.00 35.25 87 GLY A CA 1
ATOM 656 C C . GLY A 1 87 ? 37.393 -4.939 -59.552 1.00 35.25 87 GLY A C 1
ATOM 657 O O . GLY A 1 87 ? 36.903 -3.845 -59.351 1.00 35.25 87 GLY A O 1
ATOM 658 N N . ARG A 1 88 ? 38.140 -5.614 -58.663 1.00 35.91 88 ARG A N 1
ATOM 659 C CA . ARG A 1 88 ? 39.164 -5.086 -57.725 1.00 35.91 88 ARG A CA 1
ATOM 660 C C . ARG A 1 88 ? 38.831 -3.956 -56.711 1.00 35.91 88 ARG A C 1
ATOM 662 O O . ARG A 1 88 ? 38.693 -2.808 -57.094 1.00 35.91 88 ARG A O 1
ATOM 669 N N . ALA A 1 89 ? 38.949 -4.359 -55.435 1.00 40.84 89 ALA A N 1
ATOM 670 C CA . ALA A 1 89 ? 39.556 -3.696 -54.261 1.00 40.84 89 ALA A CA 1
ATOM 671 C C . ALA A 1 89 ? 39.050 -2.301 -53.836 1.00 40.84 89 ALA A C 1
ATOM 673 O O . ALA A 1 89 ? 39.274 -1.321 -54.532 1.00 40.84 89 ALA A O 1
ATOM 674 N N . ASP A 1 90 ? 38.417 -2.204 -52.664 1.00 39.66 90 ASP A N 1
ATOM 675 C CA . ASP A 1 90 ? 39.086 -1.846 -51.399 1.00 39.66 90 ASP A CA 1
ATOM 676 C C . ASP A 1 90 ? 38.075 -1.402 -50.322 1.00 39.66 90 ASP A C 1
ATOM 678 O O . ASP A 1 90 ? 37.115 -0.689 -50.590 1.00 39.66 90 ASP A O 1
ATOM 682 N N . GLU A 1 91 ? 38.368 -1.873 -49.112 1.00 44.97 91 GLU A N 1
ATOM 683 C CA . GLU A 1 91 ? 37.891 -1.480 -47.779 1.00 44.97 91 GLU A CA 1
ATOM 684 C C . GLU A 1 91 ? 36.409 -1.672 -47.357 1.00 44.97 91 GLU A C 1
ATOM 686 O O . GLU A 1 91 ? 35.465 -1.429 -48.109 1.00 44.97 91 GLU A O 1
ATOM 691 N N . PRO A 1 92 ? 36.198 -2.181 -46.120 1.00 55.66 92 PRO A N 1
ATOM 692 C CA . PRO A 1 92 ? 34.883 -2.476 -45.553 1.00 55.66 92 PRO A CA 1
ATOM 693 C C . PRO A 1 92 ? 34.089 -1.190 -45.284 1.00 55.66 92 PRO A C 1
ATOM 695 O O . PRO A 1 92 ? 34.691 -0.132 -45.102 1.00 55.66 92 PRO A O 1
ATOM 698 N N . PRO A 1 93 ? 32.744 -1.255 -45.211 1.00 48.12 93 PRO A N 1
ATOM 699 C CA . PRO A 1 93 ? 31.969 -0.104 -44.785 1.00 48.12 93 PRO A CA 1
ATOM 700 C C . PRO A 1 93 ? 32.419 0.286 -43.380 1.00 48.12 93 PRO A C 1
ATOM 702 O O . PRO A 1 93 ? 32.394 -0.536 -42.464 1.00 48.12 93 PRO A O 1
ATOM 705 N N . ASP A 1 94 ? 32.836 1.540 -43.262 1.00 48.75 94 ASP A N 1
ATOM 706 C CA . ASP A 1 94 ? 32.996 2.282 -42.024 1.00 48.75 94 ASP A CA 1
ATOM 707 C C . ASP A 1 94 ? 31.757 2.034 -41.151 1.00 48.75 94 ASP A C 1
ATOM 709 O O . ASP A 1 94 ? 30.696 2.634 -41.342 1.00 48.75 94 ASP A O 1
ATOM 713 N N . THR A 1 95 ? 31.860 1.076 -40.228 1.00 56.12 95 THR A N 1
ATOM 714 C CA . THR A 1 95 ? 30.988 0.954 -39.059 1.00 56.12 95 THR A CA 1
ATOM 715 C C . THR A 1 95 ? 31.302 2.131 -38.147 1.00 56.12 95 THR A C 1
ATOM 717 O O . THR A 1 95 ? 31.802 1.973 -37.038 1.00 56.12 95 THR A O 1
ATOM 720 N N . GLY A 1 96 ? 31.020 3.334 -38.641 1.00 49.34 96 GLY A N 1
ATOM 721 C CA . GLY A 1 96 ? 30.753 4.480 -37.808 1.00 49.34 96 GLY A CA 1
ATOM 722 C C . GLY A 1 96 ? 29.484 4.139 -37.053 1.00 49.34 96 GLY A C 1
ATOM 723 O O . GLY A 1 96 ? 28.375 4.340 -37.551 1.00 49.34 96 GLY A O 1
ATOM 724 N N . GLU A 1 97 ? 29.651 3.526 -35.885 1.00 57.03 97 GLU A N 1
ATOM 725 C CA . GLU A 1 97 ? 28.654 3.558 -34.829 1.00 57.03 97 GLU A CA 1
ATOM 726 C C . GLU A 1 97 ? 28.303 5.030 -34.658 1.00 57.03 97 GLU A C 1
ATOM 728 O O . GLU A 1 97 ? 29.090 5.782 -34.100 1.00 57.03 97 GLU A O 1
ATOM 733 N N . ASP A 1 98 ? 27.197 5.471 -35.263 1.00 69.56 98 ASP A N 1
ATOM 734 C CA . ASP A 1 98 ? 26.674 6.818 -35.095 1.00 69.56 98 ASP A CA 1
ATOM 735 C C . ASP A 1 98 ? 26.286 6.943 -33.615 1.00 69.56 98 ASP A C 1
ATOM 737 O O . ASP A 1 98 ? 25.209 6.471 -33.218 1.00 69.56 98 ASP A O 1
ATOM 741 N N . PRO A 1 99 ? 27.157 7.534 -32.775 1.00 64.06 99 PRO A N 1
ATOM 742 C CA . PRO A 1 99 ? 26.962 7.511 -31.334 1.00 64.06 99 PRO A CA 1
ATOM 743 C C . PRO A 1 99 ? 25.787 8.422 -30.958 1.00 64.06 99 PRO A C 1
ATOM 745 O O . PRO A 1 99 ? 25.157 8.261 -29.912 1.00 64.06 99 PRO A O 1
ATOM 748 N N . GLU A 1 100 ? 25.445 9.367 -31.838 1.00 73.06 100 GLU A N 1
ATOM 749 C CA . GLU A 1 100 ? 24.287 10.234 -31.712 1.00 73.06 100 GLU A CA 1
ATOM 750 C C . GLU A 1 100 ? 22.996 9.464 -32.026 1.00 73.06 100 GLU A C 1
ATOM 752 O O . GLU A 1 100 ? 22.012 9.565 -31.284 1.00 73.06 100 GLU A O 1
ATOM 757 N N . GLY A 1 101 ? 23.024 8.611 -33.051 1.00 76.44 101 GLY A N 1
ATOM 758 C CA . GLY A 1 101 ? 21.957 7.669 -33.380 1.00 76.44 101 GLY A CA 1
ATOM 759 C C . GLY A 1 101 ? 21.718 6.611 -32.298 1.00 76.44 101 GLY A C 1
ATOM 760 O O . GLY A 1 101 ? 20.565 6.260 -32.023 1.00 76.44 101 GLY A O 1
ATOM 761 N N . GLU A 1 102 ? 22.772 6.117 -31.653 1.00 74.88 102 GLU A N 1
ATOM 762 C CA . GLU A 1 102 ? 22.680 5.205 -30.508 1.00 74.88 102 GLU A CA 1
ATOM 763 C C . GLU A 1 102 ? 22.122 5.914 -29.266 1.00 74.88 102 GLU A C 1
ATOM 765 O O . GLU A 1 102 ? 21.133 5.464 -28.677 1.00 74.88 102 GLU A O 1
ATOM 770 N N . ALA A 1 103 ? 22.652 7.093 -28.928 1.00 74.38 103 ALA A N 1
ATOM 771 C CA . ALA A 1 103 ? 22.152 7.900 -27.818 1.00 74.38 103 ALA A CA 1
ATOM 772 C C . ALA A 1 103 ? 20.672 8.285 -27.998 1.00 74.38 103 ALA A C 1
ATOM 774 O O . ALA A 1 103 ? 19.904 8.292 -27.030 1.00 74.38 103 ALA A O 1
ATOM 775 N N . ALA A 1 104 ? 20.232 8.579 -29.225 1.00 76.12 104 ALA A N 1
ATOM 776 C CA . ALA A 1 104 ? 18.831 8.856 -29.532 1.00 76.12 104 ALA A CA 1
ATOM 777 C C . ALA A 1 104 ? 17.928 7.625 -29.327 1.00 76.12 104 ALA A C 1
ATOM 779 O O . ALA A 1 104 ? 16.818 7.763 -28.798 1.00 76.12 104 ALA A O 1
ATOM 780 N N . ARG A 1 105 ? 18.395 6.421 -29.691 1.00 81.56 105 ARG A N 1
ATOM 781 C CA . ARG A 1 105 ? 17.675 5.159 -29.436 1.00 81.56 105 ARG A CA 1
ATOM 782 C C . ARG A 1 105 ? 17.553 4.885 -27.947 1.00 81.56 105 ARG A C 1
ATOM 784 O O . ARG A 1 105 ? 16.441 4.643 -27.479 1.00 81.56 105 ARG A O 1
ATOM 791 N N . LEU A 1 106 ? 18.647 5.027 -27.203 1.00 80.38 106 LEU A N 1
ATOM 792 C CA . LEU A 1 106 ? 18.658 4.835 -25.757 1.00 80.38 106 LEU A CA 1
ATOM 793 C C . LEU A 1 106 ? 17.705 5.817 -25.059 1.00 80.38 106 LEU A C 1
ATOM 795 O O . LEU A 1 106 ? 16.852 5.407 -24.272 1.00 80.38 106 LEU A O 1
ATOM 799 N N . ARG A 1 107 ? 17.750 7.111 -25.413 1.00 80.00 107 ARG A N 1
ATOM 800 C CA . ARG A 1 107 ? 16.809 8.122 -24.889 1.00 80.00 107 ARG A CA 1
ATOM 801 C C . ARG A 1 107 ? 15.354 7.761 -25.186 1.00 80.00 107 ARG A C 1
ATOM 803 O O . ARG A 1 107 ? 14.491 7.928 -24.322 1.00 80.00 107 ARG A O 1
ATOM 810 N N . ARG A 1 108 ? 15.065 7.253 -26.390 1.00 80.25 108 ARG A N 1
ATOM 811 C CA . ARG A 1 108 ? 13.717 6.808 -26.764 1.00 80.25 108 ARG A CA 1
ATOM 812 C C . ARG A 1 108 ? 13.283 5.602 -25.933 1.00 80.25 108 ARG A C 1
ATOM 814 O O . ARG A 1 108 ? 12.175 5.635 -25.400 1.00 80.25 108 ARG A O 1
ATOM 821 N N . ALA A 1 109 ? 14.132 4.592 -25.779 1.00 82.25 109 ALA A N 1
ATOM 822 C CA . ALA A 1 109 ? 13.836 3.401 -24.991 1.00 82.25 109 ALA A CA 1
ATOM 823 C C . ALA A 1 109 ? 13.597 3.738 -23.509 1.00 82.25 109 ALA A C 1
ATOM 825 O O . ALA A 1 109 ? 12.548 3.386 -22.968 1.00 82.25 109 ALA A O 1
ATOM 826 N N . ILE A 1 110 ? 14.465 4.557 -22.900 1.00 84.12 110 ILE A N 1
ATOM 827 C CA . ILE A 1 110 ? 14.272 5.086 -21.539 1.00 84.12 110 ILE A CA 1
ATOM 828 C C . ILE A 1 110 ? 12.935 5.834 -21.436 1.00 84.12 110 ILE A C 1
ATOM 830 O O . ILE A 1 110 ? 12.177 5.637 -20.488 1.00 84.12 110 ILE A O 1
ATOM 834 N N . SER A 1 111 ? 12.589 6.671 -22.421 1.00 78.38 111 SER A N 1
ATOM 835 C CA . SER A 1 111 ? 11.324 7.417 -22.390 1.00 78.38 111 SER A CA 1
ATOM 836 C C . SER A 1 111 ? 10.081 6.515 -22.446 1.00 78.38 111 SER A C 1
ATOM 838 O O . SER A 1 111 ? 9.072 6.827 -21.809 1.00 78.38 111 SER A O 1
ATOM 840 N N . VAL A 1 112 ? 10.142 5.393 -23.172 1.00 84.38 112 VAL A N 1
ATOM 841 C CA . VAL A 1 112 ? 9.067 4.388 -23.233 1.00 84.38 112 VAL A CA 1
ATOM 842 C C . VAL A 1 112 ? 8.963 3.649 -21.902 1.00 84.38 112 VAL A C 1
ATOM 8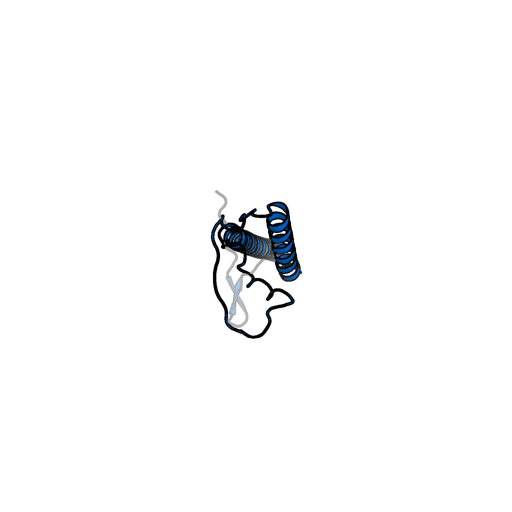44 O O . VAL A 1 112 ? 7.860 3.518 -21.367 1.00 84.38 112 VAL A O 1
ATOM 847 N N . LEU A 1 113 ? 10.100 3.254 -21.330 1.00 84.56 113 LEU A N 1
ATOM 848 C CA . LEU A 1 113 ? 10.175 2.583 -20.037 1.00 84.56 113 LEU A CA 1
ATOM 849 C C . LEU A 1 113 ? 9.562 3.430 -18.912 1.00 84.56 113 LEU A C 1
ATOM 851 O O . LEU A 1 113 ? 8.687 2.977 -18.171 1.00 84.56 113 LEU A O 1
ATOM 855 N N . LEU A 1 114 ? 9.949 4.707 -18.845 1.00 83.62 114 LEU A N 1
ATOM 856 C CA . LEU A 1 114 ? 9.420 5.659 -17.868 1.00 83.62 114 LEU A CA 1
ATOM 857 C C . LEU A 1 114 ? 7.911 5.878 -18.034 1.00 83.62 114 LEU A C 1
ATOM 859 O O . LEU A 1 114 ? 7.199 6.050 -17.043 1.00 83.62 114 LEU A O 1
ATOM 863 N N . ARG A 1 115 ? 7.395 5.858 -19.272 1.00 80.75 115 ARG A N 1
ATOM 864 C CA . ARG A 1 115 ? 5.948 5.934 -19.527 1.00 80.75 115 ARG A CA 1
ATOM 865 C C . ARG A 1 115 ? 5.222 4.686 -19.026 1.00 80.75 115 ARG A C 1
ATOM 867 O O . ARG A 1 115 ? 4.208 4.846 -18.350 1.00 80.75 115 ARG A O 1
ATOM 874 N N . ARG A 1 116 ? 5.741 3.482 -19.297 1.00 82.06 116 ARG A N 1
ATOM 875 C CA . ARG A 1 116 ? 5.155 2.210 -18.831 1.00 82.06 116 ARG A CA 1
ATOM 876 C C . ARG A 1 116 ? 5.012 2.194 -17.308 1.00 82.06 116 ARG A C 1
ATOM 878 O O . ARG A 1 116 ? 3.907 2.044 -16.794 1.00 82.06 116 ARG A O 1
ATOM 885 N N . HIS A 1 117 ? 6.092 2.501 -16.592 1.00 81.06 117 HIS A N 1
ATOM 886 C CA . HIS A 1 117 ? 6.077 2.531 -15.127 1.00 81.06 117 HIS A CA 1
ATOM 887 C C . HIS A 1 117 ? 5.175 3.613 -14.529 1.00 81.06 117 HIS A C 1
ATOM 889 O O . HIS A 1 117 ? 4.630 3.435 -13.436 1.00 81.06 117 HIS A O 1
ATOM 895 N N . ARG A 1 118 ? 4.993 4.740 -15.225 1.00 76.69 118 ARG A N 1
ATOM 896 C CA . ARG A 1 118 ? 4.085 5.802 -14.778 1.00 76.69 118 ARG A CA 1
ATOM 897 C C . ARG A 1 118 ? 2.617 5.394 -14.901 1.00 76.69 118 ARG A C 1
ATOM 899 O O . ARG A 1 118 ? 1.835 5.764 -14.032 1.00 76.69 118 ARG A O 1
ATOM 906 N N . VAL A 1 119 ? 2.254 4.633 -15.935 1.00 72.62 119 VAL A N 1
ATOM 907 C CA . VAL A 1 119 ? 0.888 4.111 -16.128 1.00 72.62 119 VAL A CA 1
ATOM 908 C C . VAL A 1 119 ? 0.566 3.018 -15.107 1.00 72.62 119 VAL A C 1
ATOM 910 O O . VAL A 1 119 ? -0.526 3.012 -14.559 1.00 72.62 119 VAL A O 1
ATOM 913 N N . GLU A 1 120 ? 1.532 2.170 -14.750 1.00 65.94 120 GLU A N 1
ATOM 914 C CA . GLU A 1 120 ? 1.378 1.161 -13.684 1.00 65.94 120 GLU A CA 1
ATOM 915 C C . GLU A 1 120 ? 1.356 1.753 -12.255 1.00 65.94 120 GLU A C 1
ATOM 917 O O . GLU A 1 120 ? 1.188 1.029 -11.266 1.00 65.94 120 GLU A O 1
ATOM 922 N N . SER A 1 121 ? 1.564 3.069 -12.132 1.00 57.88 121 SER A N 1
ATOM 923 C CA . SER A 1 121 ? 1.614 3.796 -10.859 1.00 57.88 121 SER A CA 1
ATOM 924 C C . SER A 1 121 ? 0.334 4.561 -10.500 1.00 57.88 121 SER A C 1
ATOM 926 O O . SER A 1 121 ? 0.246 5.006 -9.352 1.00 57.88 121 SER A O 1
ATOM 928 N N . GLY A 1 122 ? -0.606 4.729 -11.439 1.00 48.50 122 GLY A N 1
ATOM 929 C CA . GLY A 1 122 ? -1.919 5.359 -11.222 1.00 48.50 122 GLY A CA 1
ATOM 930 C C . GLY A 1 122 ? -2.997 4.339 -10.894 1.00 48.50 122 GLY A C 1
ATOM 931 O O . GLY A 1 122 ? -3.873 4.687 -10.074 1.00 48.50 122 GLY A O 1
#